Protein AF-A0A6V8CDS4-F1 (afdb_monomer)

Secondary structure (DSSP, 8-state):
-------TTSSEEEEESSSHHHHT--TTTEEEEE-TTS-HHHHHHHHHHHHHTT--BTT-----

Solvent-accessible surface area (backbone atoms only — not comparable to full-atom values): 4053 Å² total; per-residue (Å²): 136,79,91,70,81,72,52,99,81,76,46,50,76,42,80,27,82,53,62,71,56,53,76,75,53,52,51,89,52,31,28,41,31,69,44,87,86,50,51,70,74,58,44,53,54,35,50,55,54,27,60,76,68,60,38,47,60,74,70,68,68,76,89,120

Nearest PDB structures (foldseek):
  6th6-assembly1_Bd  TM=9.399E-01  e=1.335E-06  Thermococcus kodakarensis KOD1
  4adx-assembly1_Y  TM=8.966E-01  e=3.027E-06  Methanothermobacter thermautotrophicus str. Delta H
  4v6u-assembly1_Bb  TM=8.687E-01  e=2.467E-06  Pyrococcus furiosus DSM 3638
  9e7f-assembly1_Ab  TM=8.795E-01  e=7.867E-06  Pyrobaculum calidifontis JCM 11548
  4v4n-assembly1_Ab  TM=8.445E-01  e=4.880E-06  Methanocaldococcus jannaschii

Radius of gyration: 12.58 Å; Cα contacts (8 Å, |Δi|>4): 75; chains: 1; bounding box: 24×25×43 Å

Structure (mmCIF, N/CA/C/O backbone):
data_AF-A0A6V8CDS4-F1
#
_entry.id   AF-A0A6V8CDS4-F1
#
loop_
_atom_site.group_PDB
_atom_site.id
_atom_site.type_symbol
_atom_site.label_atom_id
_atom_site.label_alt_id
_atom_site.label_comp_id
_atom_site.label_asym_id
_atom_site.label_entity_id
_atom_site.label_seq_id
_atom_site.pdbx_PDB_ins_code
_atom_site.Cartn_x
_atom_site.Cartn_y
_atom_site.Cartn_z
_atom_site.occupancy
_atom_site.B_iso_or_equiv
_atom_site.auth_seq_id
_atom_site.auth_comp_id
_atom_site.auth_asym_id
_atom_site.auth_atom_id
_atom_site.pdbx_PDB_model_num
ATOM 1 N N . PRO A 1 1 ? -7.711 8.592 29.427 1.00 40.94 1 PRO A N 1
ATOM 2 C CA . PRO A 1 1 ? -6.847 7.497 28.925 1.00 40.94 1 PRO A CA 1
ATOM 3 C C . PRO A 1 1 ? -6.745 7.512 27.391 1.00 40.94 1 PRO A C 1
ATOM 5 O O . PRO A 1 1 ? -7.721 7.253 26.703 1.00 40.94 1 PRO A O 1
ATOM 8 N N . ALA A 1 2 ? -5.545 7.852 26.909 1.00 47.38 2 ALA A N 1
ATOM 9 C CA . ALA A 1 2 ? -4.960 7.464 25.625 1.00 47.38 2 ALA A CA 1
ATOM 10 C C . ALA A 1 2 ? -5.778 7.699 24.338 1.00 47.38 2 ALA A C 1
ATOM 12 O O . ALA A 1 2 ? -6.145 6.749 23.650 1.00 47.38 2 ALA A O 1
ATOM 13 N N . ALA A 1 3 ? -5.888 8.964 23.920 1.00 48.22 3 ALA A N 1
ATOM 14 C CA . ALA A 1 3 ? -5.875 9.300 22.494 1.00 48.22 3 ALA A CA 1
ATOM 15 C C . ALA A 1 3 ? -4.476 8.960 21.937 1.00 48.22 3 ALA A C 1
ATOM 17 O O . ALA A 1 3 ? -3.610 9.819 21.782 1.00 48.22 3 ALA A O 1
ATOM 18 N N . ARG A 1 4 ? -4.189 7.664 21.783 1.00 56.56 4 ARG A N 1
ATOM 19 C CA . ARG A 1 4 ? -2.908 7.176 21.268 1.00 56.56 4 ARG A CA 1
ATOM 20 C C . ARG A 1 4 ? -2.894 7.373 19.756 1.00 56.56 4 ARG A C 1
ATOM 22 O O . ARG A 1 4 ? -3.425 6.553 19.024 1.00 56.56 4 ARG A O 1
ATOM 29 N N . GLY A 1 5 ? -2.279 8.470 19.324 1.00 56.97 5 GLY A N 1
ATOM 30 C CA . GLY A 1 5 ? -1.473 8.509 18.103 1.00 56.97 5 GLY A CA 1
ATOM 31 C C . GLY A 1 5 ? -2.167 8.248 16.767 1.00 56.97 5 GLY A C 1
ATOM 32 O O . GLY A 1 5 ? -1.473 7.899 15.820 1.00 56.97 5 GLY A O 1
ATOM 33 N N . LEU A 1 6 ? -3.486 8.418 16.657 1.00 54.06 6 LEU A N 1
ATOM 34 C CA . LEU A 1 6 ? -4.130 8.454 15.344 1.00 54.06 6 LEU A CA 1
ATOM 35 C C . LEU A 1 6 ? -3.712 9.753 14.632 1.00 54.06 6 LEU A C 1
ATOM 37 O O . LEU A 1 6 ? -3.897 10.833 15.207 1.00 54.06 6 LEU A O 1
ATOM 41 N N . PRO A 1 7 ? -3.126 9.682 13.421 1.00 53.62 7 PRO A N 1
ATOM 42 C CA . PRO A 1 7 ? -2.820 10.869 12.636 1.00 53.62 7 PRO A CA 1
ATOM 43 C C . PRO A 1 7 ? -4.090 11.712 12.430 1.00 53.62 7 PRO A C 1
ATOM 45 O O . PRO A 1 7 ? -5.182 11.148 12.314 1.00 53.62 7 PRO A O 1
ATOM 48 N N . PRO A 1 8 ? -3.981 13.049 12.329 1.00 56.88 8 PRO A N 1
ATOM 49 C CA . PRO A 1 8 ? -5.130 13.958 12.213 1.00 56.88 8 PRO A CA 1
ATOM 50 C C . PRO A 1 8 ? -6.038 13.706 10.989 1.00 56.88 8 PRO A C 1
ATOM 52 O O . PRO A 1 8 ? -7.092 14.322 10.879 1.00 56.88 8 PRO A O 1
ATOM 55 N N . SER A 1 9 ? -5.655 12.804 10.078 1.00 57.62 9 SER A N 1
ATOM 56 C CA . SER A 1 9 ? -6.423 12.355 8.911 1.00 57.62 9 SER A CA 1
ATOM 57 C C . SER A 1 9 ? -7.473 11.276 9.210 1.00 57.62 9 SER A C 1
ATOM 59 O O . SER A 1 9 ? -8.353 11.075 8.377 1.00 57.62 9 SER A O 1
ATOM 61 N N . GLY A 1 10 ? -7.391 10.574 10.348 1.00 65.38 10 GLY A N 1
ATOM 62 C CA . GLY A 1 10 ? -8.302 9.471 10.696 1.00 65.38 10 GLY A CA 1
ATOM 63 C C . GLY A 1 10 ? -8.013 8.131 10.002 1.00 65.38 10 GLY A C 1
ATOM 64 O O . GLY A 1 10 ? -8.769 7.189 10.205 1.00 65.38 10 GLY A O 1
ATOM 65 N N . PHE A 1 11 ? -6.924 8.032 9.229 1.00 65.25 11 PHE A N 1
ATOM 66 C CA . PHE A 1 11 ? -6.496 6.808 8.539 1.00 65.25 11 PHE A CA 1
ATOM 67 C C . PHE A 1 11 ? -5.034 6.487 8.863 1.00 65.25 11 PHE A C 1
ATOM 69 O O . PHE A 1 11 ? -4.199 7.398 8.909 1.00 65.25 11 PHE A O 1
ATOM 76 N N . SER A 1 12 ? -4.718 5.203 9.051 1.00 82.12 12 SER A N 1
ATOM 77 C CA . SER A 1 12 ? -3.332 4.734 9.173 1.00 82.12 12 SER A CA 1
ATOM 78 C C . SER A 1 12 ? -2.677 4.684 7.798 1.00 82.12 12 SER A C 1
ATOM 80 O O . SER A 1 12 ? -3.235 4.151 6.841 1.00 82.12 12 SER A O 1
ATOM 82 N N . GLU A 1 13 ? -1.484 5.258 7.683 1.00 82.56 13 GLU A N 1
ATOM 83 C CA . GLU A 1 13 ? -0.729 5.226 6.435 1.00 82.56 13 GLU A CA 1
ATOM 84 C C . GLU A 1 13 ? 0.196 4.014 6.420 1.00 82.56 13 GLU A C 1
ATOM 86 O O . GLU A 1 13 ? 1.110 3.917 7.241 1.00 82.56 13 GLU A O 1
ATOM 91 N N . VAL A 1 14 ? -0.002 3.123 5.453 1.00 89.38 14 VAL A N 1
ATOM 92 C CA . VAL A 1 14 ? 0.846 1.945 5.275 1.00 89.38 14 VAL A CA 1
ATOM 93 C C . VAL A 1 14 ? 1.818 2.204 4.135 1.00 89.38 14 VAL A C 1
ATOM 95 O O . VAL A 1 14 ? 1.427 2.517 3.006 1.00 89.38 14 VAL A O 1
ATOM 98 N N . MET A 1 15 ? 3.111 2.113 4.439 1.00 90.62 15 MET A N 1
ATOM 99 C CA . MET A 1 15 ? 4.158 2.261 3.435 1.00 90.62 15 MET A CA 1
ATOM 100 C C . MET A 1 15 ? 4.185 1.022 2.541 1.00 90.62 15 MET A C 1
ATOM 102 O O . MET A 1 15 ? 4.385 -0.084 3.032 1.00 90.62 15 MET A O 1
ATOM 106 N N . VAL A 1 16 ? 4.039 1.220 1.233 1.00 91.75 16 VAL A N 1
ATOM 107 C CA . VAL A 1 16 ? 4.072 0.141 0.241 1.00 91.75 16 VAL A CA 1
ATOM 108 C C . VAL A 1 16 ? 5.246 0.297 -0.713 1.00 91.75 16 VAL A C 1
ATOM 110 O O . VAL A 1 16 ? 5.554 1.385 -1.216 1.00 91.75 16 VAL A O 1
ATOM 113 N N . HIS A 1 17 ? 5.896 -0.822 -0.993 1.00 91.94 17 HIS A N 1
ATOM 114 C CA . HIS A 1 17 ? 7.023 -0.937 -1.908 1.00 91.94 17 HIS A CA 1
ATOM 115 C C . HIS A 1 17 ? 6.732 -1.884 -3.071 1.00 91.94 17 HIS A C 1
ATOM 117 O O . HIS A 1 17 ? 7.444 -1.850 -4.080 1.00 91.94 17 HIS A O 1
ATOM 123 N N . ASN A 1 18 ? 5.713 -2.729 -2.947 1.00 90.88 18 ASN A N 1
ATOM 124 C CA . ASN A 1 18 ? 5.294 -3.690 -3.954 1.00 90.88 18 ASN A CA 1
ATOM 125 C C . ASN A 1 18 ? 3.770 -3.927 -3.892 1.00 90.88 18 ASN A C 1
ATOM 127 O O . ASN A 1 18 ? 3.071 -3.320 -3.087 1.00 90.88 18 ASN A O 1
ATOM 131 N N . VAL A 1 19 ? 3.257 -4.769 -4.791 1.00 90.31 19 VAL A N 1
ATOM 132 C CA . VAL A 1 19 ? 1.823 -5.093 -4.860 1.00 90.31 19 VAL A CA 1
ATOM 133 C C . VAL A 1 19 ? 1.348 -6.031 -3.752 1.00 90.31 19 VAL A C 1
ATOM 135 O O . VAL A 1 19 ? 0.197 -5.925 -3.367 1.00 90.31 19 VAL A O 1
ATOM 138 N N . ALA A 1 20 ? 2.207 -6.901 -3.218 1.00 90.50 20 ALA A N 1
ATOM 139 C CA . ALA A 1 20 ? 1.846 -7.791 -2.113 1.00 90.50 20 ALA A CA 1
ATOM 140 C C . ALA A 1 20 ? 1.626 -7.010 -0.808 1.00 90.50 20 ALA A C 1
ATOM 142 O O . ALA A 1 20 ? 0.790 -7.390 0.003 1.00 90.50 20 ALA A O 1
ATOM 143 N N . ASP A 1 21 ? 2.309 -5.872 -0.639 1.00 89.75 21 ASP A N 1
ATOM 144 C CA . ASP A 1 21 ? 2.062 -4.978 0.496 1.00 89.75 21 ASP A CA 1
ATOM 145 C C . ASP A 1 21 ? 0.635 -4.399 0.465 1.00 89.75 21 ASP A C 1
ATOM 147 O O . ASP A 1 21 ? 0.113 -4.038 1.512 1.00 89.75 21 ASP A O 1
ATOM 151 N N . LEU A 1 22 ? -0.005 -4.312 -0.712 1.00 87.62 22 LEU A N 1
ATOM 152 C CA . LEU A 1 22 ? -1.392 -3.850 -0.830 1.00 87.62 22 LEU A CA 1
ATOM 153 C C . LEU A 1 22 ? -2.389 -4.882 -0.298 1.00 87.62 22 LEU A C 1
ATOM 155 O O . LEU A 1 22 ? -3.419 -4.493 0.235 1.00 87.62 22 LEU A O 1
ATOM 159 N N . ASP A 1 23 ? -2.090 -6.177 -0.416 1.00 87.44 23 ASP A N 1
ATOM 160 C CA . ASP A 1 23 ? -2.999 -7.237 0.036 1.00 87.44 23 ASP A CA 1
ATOM 161 C C . ASP A 1 23 ? -3.124 -7.272 1.575 1.00 87.44 23 ASP A C 1
ATOM 163 O O . ASP A 1 23 ? -4.083 -7.824 2.109 1.00 87.44 23 ASP A O 1
ATOM 167 N N . ALA A 1 24 ? -2.166 -6.674 2.292 1.00 86.69 24 ALA A N 1
ATOM 168 C CA . ALA A 1 24 ? -2.165 -6.559 3.750 1.00 86.69 24 ALA A CA 1
ATOM 169 C C . ALA A 1 24 ? -2.828 -5.270 4.274 1.00 86.69 24 ALA A C 1
ATOM 171 O O . ALA A 1 24 ? -2.848 -5.066 5.486 1.00 86.69 24 ALA A O 1
ATOM 172 N N . ILE A 1 25 ? -3.330 -4.402 3.388 1.00 88.62 25 ILE A N 1
ATOM 173 C CA . ILE A 1 25 ? -3.934 -3.111 3.745 1.00 88.62 25 ILE A CA 1
ATOM 174 C C . ILE A 1 25 ? -5.449 -3.248 3.826 1.00 88.62 25 ILE A C 1
ATOM 176 O O . ILE A 1 25 ? -6.080 -3.725 2.883 1.00 88.62 25 ILE A O 1
ATOM 180 N N . ASP A 1 26 ? -6.040 -2.746 4.909 1.00 88.62 26 ASP A N 1
ATOM 181 C CA . ASP A 1 26 ? -7.490 -2.603 5.025 1.00 88.62 26 ASP A CA 1
ATOM 182 C C . ASP A 1 26 ? -7.966 -1.279 4.388 1.00 88.62 26 ASP A C 1
ATOM 184 O O . ASP A 1 26 ? -7.773 -0.207 4.969 1.00 88.62 26 ASP A O 1
ATOM 188 N N . PRO A 1 27 ? -8.638 -1.300 3.220 1.00 85.69 27 PRO A N 1
ATOM 189 C CA . PRO A 1 27 ? -9.073 -0.085 2.530 1.00 85.69 27 PRO A CA 1
ATOM 190 C C . PRO A 1 27 ? -10.112 0.743 3.308 1.00 85.69 27 PRO A C 1
ATOM 192 O O . PRO A 1 27 ? -10.360 1.894 2.941 1.00 85.69 27 PRO A O 1
ATOM 195 N N . ALA A 1 28 ? -10.737 0.195 4.358 1.00 84.81 28 ALA A N 1
ATOM 196 C CA . ALA A 1 28 ? -11.726 0.909 5.162 1.00 84.81 28 ALA A CA 1
ATOM 197 C C . ALA A 1 28 ? -11.095 1.882 6.173 1.00 84.81 28 ALA A C 1
ATOM 199 O O . ALA A 1 28 ? -11.704 2.905 6.494 1.00 84.81 28 ALA A O 1
ATOM 200 N N . VAL A 1 29 ? -9.894 1.576 6.676 1.00 86.19 29 VAL A N 1
ATOM 201 C CA . VAL A 1 29 ? -9.233 2.339 7.758 1.00 86.19 29 VAL A CA 1
ATOM 202 C C . VAL A 1 29 ? -7.780 2.705 7.454 1.00 86.19 29 VAL A C 1
ATOM 204 O O . VAL A 1 29 ? -7.201 3.567 8.124 1.00 86.19 29 VAL A O 1
ATOM 207 N N . GLU A 1 30 ? -7.199 2.114 6.415 1.00 89.19 30 GLU A N 1
ATOM 208 C CA . GLU A 1 30 ? -5.813 2.305 6.020 1.00 89.19 30 GLU A CA 1
ATOM 209 C C . GLU A 1 30 ? -5.702 2.856 4.600 1.00 89.19 30 GLU A C 1
ATOM 211 O O . GLU A 1 30 ? -6.528 2.622 3.715 1.00 89.19 30 GLU A O 1
ATOM 216 N N . ALA A 1 31 ? -4.641 3.622 4.375 1.00 88.38 31 ALA A N 1
ATOM 217 C CA . ALA A 1 31 ? -4.337 4.203 3.084 1.00 88.38 31 ALA A CA 1
ATOM 218 C C . ALA A 1 31 ? -2.894 3.882 2.693 1.00 88.38 31 ALA A C 1
ATOM 220 O O . ALA A 1 31 ? -1.966 3.991 3.496 1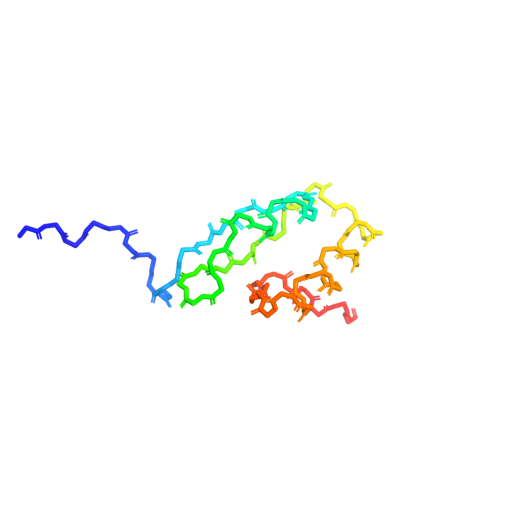.00 88.38 31 ALA A O 1
ATOM 221 N N . ALA A 1 32 ? -2.691 3.517 1.431 1.00 91.00 32 ALA A N 1
ATOM 222 C CA . ALA A 1 32 ? -1.376 3.174 0.919 1.00 91.00 32 ALA A CA 1
ATOM 223 C C . ALA A 1 32 ? -0.546 4.436 0.633 1.00 91.00 32 ALA A C 1
ATOM 225 O O . ALA A 1 32 ? -0.994 5.387 -0.020 1.00 91.00 32 ALA A O 1
ATOM 226 N N . ARG A 1 33 ? 0.717 4.426 1.053 1.00 90.75 33 ARG A N 1
ATOM 227 C CA . ARG A 1 33 ? 1.723 5.431 0.701 1.00 90.75 33 ARG A CA 1
ATOM 228 C C . ARG A 1 33 ? 2.887 4.741 0.003 1.00 90.75 33 ARG A C 1
ATOM 230 O O . ARG A 1 33 ? 3.610 3.963 0.609 1.00 90.75 33 ARG A O 1
ATOM 237 N N . ILE A 1 34 ? 3.109 5.044 -1.273 1.00 91.00 34 ILE A N 1
ATOM 238 C CA . ILE A 1 34 ? 4.194 4.420 -2.039 1.00 91.00 34 ILE A CA 1
ATOM 239 C C . ILE A 1 34 ? 5.546 5.000 -1.612 1.00 91.00 34 ILE A C 1
ATOM 241 O O . ILE A 1 34 ? 5.743 6.215 -1.690 1.00 91.00 34 ILE A O 1
ATOM 245 N N . GLY A 1 35 ? 6.501 4.152 -1.232 1.00 89.31 35 GLY A N 1
ATOM 246 C CA . GLY A 1 35 ? 7.853 4.587 -0.879 1.00 89.31 35 GLY A CA 1
ATOM 247 C C . GLY A 1 35 ? 8.552 5.358 -2.009 1.00 89.31 35 GLY A C 1
ATOM 248 O O . GLY A 1 35 ? 8.366 5.076 -3.194 1.00 89.31 35 GLY A O 1
ATOM 249 N N . SER A 1 36 ? 9.399 6.327 -1.657 1.00 88.12 36 SER A N 1
ATOM 250 C CA . SER A 1 36 ? 10.160 7.134 -2.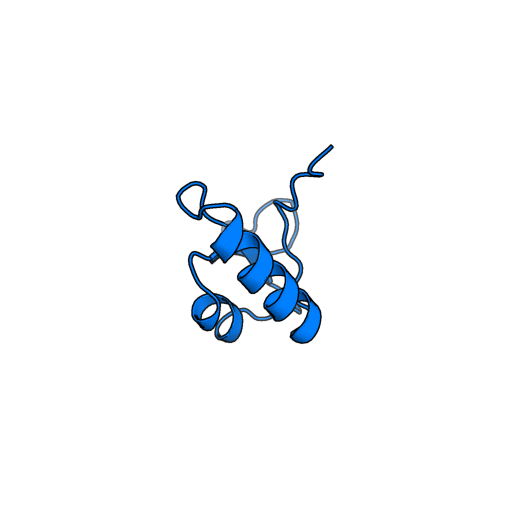628 1.00 88.12 36 SER A CA 1
ATOM 251 C C . SER A 1 36 ? 11.152 6.314 -3.462 1.00 88.12 36 SER A C 1
ATOM 253 O O . SER A 1 36 ? 11.432 6.677 -4.599 1.00 88.12 36 SER A O 1
ATOM 255 N N . ALA A 1 37 ? 11.634 5.186 -2.931 1.00 87.69 37 ALA A N 1
ATOM 256 C CA . ALA A 1 37 ? 12.527 4.260 -3.630 1.00 87.69 37 ALA A CA 1
ATOM 257 C C . ALA A 1 37 ? 11.842 3.472 -4.769 1.00 87.69 37 ALA A C 1
ATOM 259 O O . ALA A 1 37 ? 12.514 2.808 -5.558 1.00 87.69 37 ALA A O 1
ATOM 260 N N . VAL A 1 38 ? 10.508 3.514 -4.870 1.00 89.44 38 VAL A N 1
ATOM 261 C CA . VAL A 1 38 ? 9.766 2.813 -5.923 1.00 89.44 38 VAL A CA 1
ATOM 262 C C . VAL A 1 38 ? 9.807 3.631 -7.214 1.00 89.44 38 VAL A C 1
ATOM 264 O O . VAL A 1 38 ? 9.192 4.693 -7.312 1.00 89.44 38 VAL A O 1
ATOM 267 N N . GLY A 1 39 ? 10.499 3.113 -8.230 1.00 89.44 39 GLY A N 1
ATOM 268 C CA . GLY A 1 39 ? 10.568 3.735 -9.556 1.00 89.44 39 GLY A CA 1
ATOM 269 C C . GLY A 1 39 ? 9.236 3.707 -10.320 1.00 89.44 39 GLY A C 1
ATOM 270 O O . GLY A 1 39 ? 8.389 2.843 -10.085 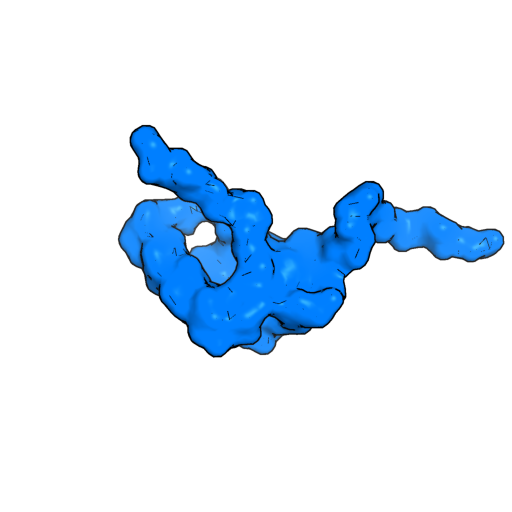1.00 89.44 39 GLY A O 1
ATOM 271 N N . GLY A 1 40 ? 9.067 4.622 -11.284 1.00 87.69 40 GLY A N 1
ATOM 272 C CA . GLY A 1 40 ? 7.796 4.875 -11.988 1.00 87.69 40 GLY A CA 1
ATOM 273 C C . GLY A 1 40 ? 7.111 3.638 -12.578 1.00 87.69 40 GLY A C 1
ATOM 274 O O . GLY A 1 40 ? 5.906 3.468 -12.414 1.00 87.69 40 GLY A O 1
ATOM 275 N N . ARG A 1 41 ? 7.878 2.706 -13.161 1.00 89.25 41 ARG A N 1
ATOM 276 C CA . ARG A 1 41 ? 7.329 1.449 -13.701 1.00 89.25 41 ARG A CA 1
ATOM 277 C C . ARG A 1 41 ? 6.598 0.626 -12.638 1.00 89.25 41 ARG A C 1
ATOM 279 O O . ARG A 1 41 ? 5.501 0.146 -12.886 1.00 89.25 41 ARG A O 1
ATOM 286 N N . LYS A 1 42 ? 7.192 0.486 -11.449 1.00 89.75 42 LYS A N 1
ATOM 287 C CA . LYS A 1 42 ? 6.597 -0.274 -10.342 1.00 89.75 42 LYS A CA 1
ATOM 288 C C . LYS A 1 42 ? 5.464 0.515 -9.674 1.00 89.75 42 LYS A C 1
ATOM 290 O O . LYS A 1 42 ? 4.478 -0.090 -9.267 1.00 89.75 42 LYS A O 1
ATOM 295 N N . ARG A 1 43 ? 5.555 1.853 -9.631 1.00 90.56 43 ARG A N 1
ATOM 296 C CA . ARG A 1 43 ? 4.453 2.716 -9.165 1.00 90.56 43 ARG A CA 1
ATOM 297 C C . ARG A 1 43 ? 3.184 2.489 -9.985 1.00 90.56 43 ARG A C 1
ATOM 299 O O . ARG A 1 43 ? 2.132 2.315 -9.389 1.00 90.56 43 ARG A O 1
ATOM 306 N N . ALA A 1 44 ? 3.285 2.429 -11.315 1.00 89.31 44 ALA A N 1
ATOM 307 C CA . ALA A 1 44 ? 2.137 2.173 -12.188 1.00 89.31 44 ALA A CA 1
ATOM 308 C C . ALA A 1 44 ? 1.442 0.838 -11.861 1.00 89.31 44 ALA A C 1
ATOM 310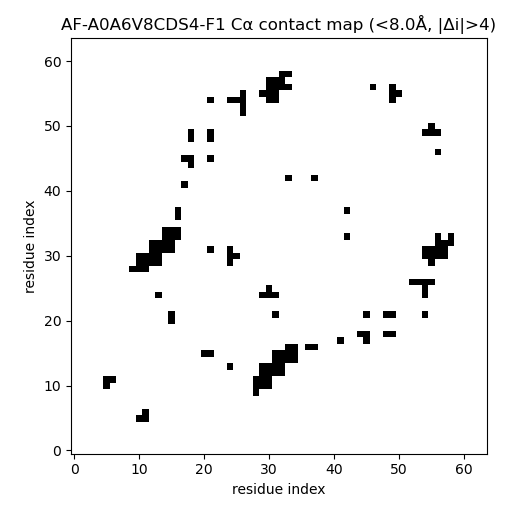 O O . ALA A 1 44 ? 0.221 0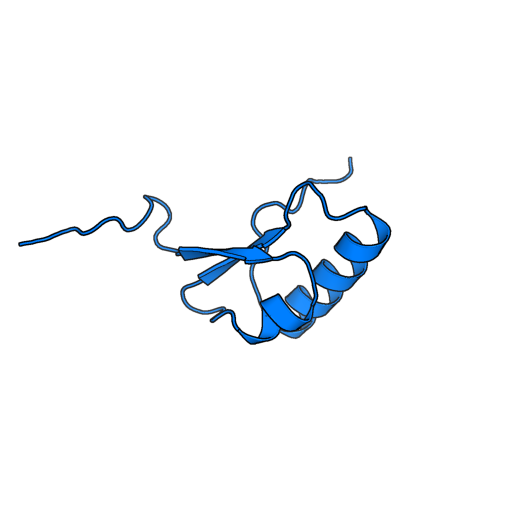.793 -11.746 1.00 89.31 44 ALA A O 1
ATOM 311 N N . THR A 1 45 ? 2.215 -0.227 -11.624 1.00 91.81 45 THR A N 1
ATOM 312 C CA . THR A 1 45 ? 1.673 -1.532 -11.212 1.00 91.81 45 THR A CA 1
ATOM 313 C C . THR A 1 45 ? 0.976 -1.468 -9.851 1.00 91.81 45 THR A C 1
ATOM 315 O O . THR A 1 45 ? -0.112 -2.013 -9.697 1.00 91.81 45 THR A O 1
ATOM 318 N N . ILE A 1 46 ? 1.573 -0.778 -8.872 1.00 90.75 46 ILE A N 1
ATOM 319 C CA . ILE A 1 46 ? 0.973 -0.588 -7.542 1.00 90.75 46 ILE A CA 1
ATOM 320 C C . ILE A 1 46 ? -0.321 0.223 -7.647 1.00 90.75 46 ILE A C 1
ATOM 322 O O . ILE A 1 46 ? -1.296 -0.122 -6.997 1.00 90.75 46 ILE A O 1
ATOM 326 N N . HIS A 1 47 ? -0.360 1.264 -8.480 1.00 89.44 47 HIS A N 1
ATOM 327 C CA . HIS A 1 47 ? -1.572 2.052 -8.696 1.00 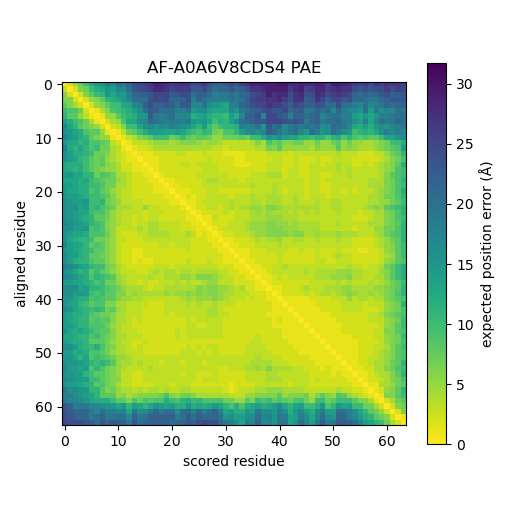89.44 47 HIS A CA 1
ATOM 328 C C . HIS A 1 47 ? -2.698 1.218 -9.308 1.00 89.44 47 HIS A C 1
ATOM 330 O O . HIS A 1 47 ? -3.787 1.208 -8.748 1.00 89.44 47 HIS A O 1
ATOM 336 N N . ALA A 1 48 ? -2.420 0.475 -10.383 1.00 91.25 48 ALA A N 1
ATOM 337 C CA . ALA A 1 48 ? -3.414 -0.391 -11.015 1.00 91.25 48 ALA A CA 1
ATOM 338 C C . ALA A 1 48 ? -3.984 -1.412 -10.019 1.00 91.25 48 ALA A C 1
ATOM 340 O O . ALA A 1 48 ? -5.197 -1.526 -9.872 1.00 91.25 48 ALA A O 1
ATOM 341 N N . ARG A 1 49 ? -3.111 -2.087 -9.260 1.00 91.69 49 ARG A N 1
ATOM 342 C CA . ARG A 1 49 ? -3.535 -3.066 -8.255 1.00 91.69 49 ARG A CA 1
ATOM 343 C C . ARG A 1 49 ? -4.290 -2.430 -7.086 1.00 91.69 49 ARG A C 1
ATOM 345 O O . ARG A 1 49 ? -5.251 -3.006 -6.594 1.00 91.69 49 ARG A O 1
ATOM 352 N N . ALA A 1 50 ? -3.876 -1.247 -6.639 1.00 90.75 50 ALA A N 1
ATOM 353 C CA . ALA A 1 50 ? -4.569 -0.524 -5.579 1.00 90.75 50 ALA A CA 1
ATOM 354 C C . ALA A 1 50 ? -5.972 -0.087 -6.022 1.00 90.75 50 ALA A C 1
ATOM 356 O O . ALA A 1 50 ? -6.901 -0.182 -5.229 1.00 90.75 50 ALA A O 1
ATOM 357 N N . ASP A 1 51 ? -6.141 0.345 -7.276 1.00 89.62 51 ASP A N 1
ATOM 358 C CA . ASP A 1 51 ? -7.456 0.694 -7.822 1.00 89.62 51 ASP A CA 1
ATOM 359 C C . ASP A 1 51 ? -8.358 -0.553 -7.965 1.00 89.62 51 ASP A C 1
ATOM 361 O O . ASP A 1 51 ? -9.543 -0.467 -7.652 1.00 89.62 51 ASP A O 1
ATOM 365 N N . GLU A 1 52 ? -7.811 -1.723 -8.329 1.00 91.44 52 GLU A N 1
ATOM 366 C CA . GLU A 1 52 ? -8.545 -3.007 -8.313 1.00 91.44 52 GLU A CA 1
ATOM 367 C C . GLU A 1 52 ? -9.035 -3.395 -6.910 1.00 91.44 52 GLU A C 1
ATOM 369 O O . GLU A 1 52 ? -10.151 -3.886 -6.753 1.00 91.44 52 GLU A O 1
ATOM 374 N N . LEU A 1 53 ? -8.200 -3.179 -5.890 1.00 88.94 53 LEU A N 1
ATOM 375 C CA . LEU A 1 53 ? -8.500 -3.507 -4.493 1.00 88.94 53 LEU A CA 1
ATOM 376 C C . LEU A 1 53 ? -9.317 -2.416 -3.776 1.00 88.94 53 LEU A C 1
ATOM 378 O O . LEU A 1 53 ? -9.706 -2.596 -2.625 1.00 88.94 53 LEU A O 1
ATOM 382 N N . GLY A 1 54 ? -9.568 -1.272 -4.423 1.00 89.62 54 GLY A N 1
ATOM 383 C CA . GLY A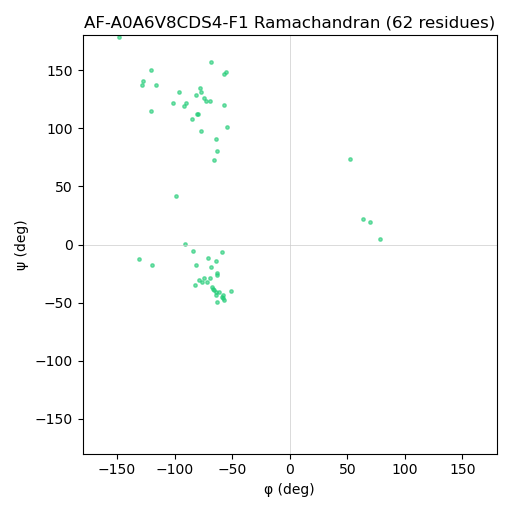 1 54 ? -10.240 -0.126 -3.803 1.00 89.62 54 GLY A CA 1
ATOM 384 C C . GLY A 1 54 ? -9.401 0.588 -2.735 1.00 89.62 54 GLY A C 1
ATOM 385 O O . GLY A 1 54 ? -9.939 1.320 -1.905 1.00 89.62 54 GLY A O 1
ATOM 386 N N . ILE A 1 55 ? -8.080 0.401 -2.744 1.00 90.50 55 ILE A N 1
ATOM 387 C CA . ILE A 1 55 ? -7.157 0.986 -1.772 1.00 90.50 55 ILE A CA 1
ATOM 388 C C . ILE A 1 55 ? -6.829 2.431 -2.151 1.00 90.50 55 ILE A C 1
ATOM 390 O O . ILE A 1 55 ? -6.375 2.765 -3.254 1.00 90.50 55 ILE A O 1
ATOM 394 N N . ARG A 1 56 ? -6.987 3.332 -1.180 1.00 88.25 56 ARG A N 1
ATOM 395 C CA . ARG A 1 56 ? -6.700 4.752 -1.367 1.00 88.25 56 ARG A CA 1
ATOM 396 C C . ARG A 1 56 ? -5.201 5.021 -1.260 1.00 88.25 56 ARG A C 1
ATOM 398 O O . ARG A 1 56 ? -4.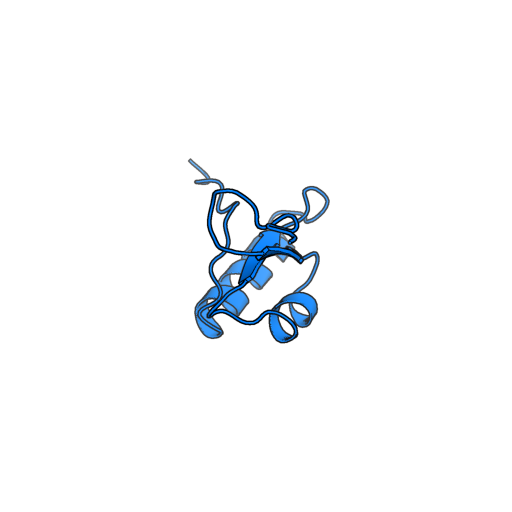616 4.934 -0.188 1.00 88.25 56 ARG A O 1
ATOM 405 N N . VAL A 1 57 ? -4.581 5.407 -2.375 1.00 89.62 57 VAL A N 1
ATOM 406 C CA . VAL A 1 57 ? -3.165 5.811 -2.412 1.00 89.62 57 VAL A CA 1
ATOM 407 C C . VAL A 1 57 ? -3.041 7.317 -2.163 1.00 89.62 57 VAL A C 1
ATOM 409 O O . VAL A 1 57 ? -3.602 8.105 -2.925 1.00 89.62 57 VAL A O 1
ATOM 412 N N . LEU A 1 58 ? -2.306 7.732 -1.126 1.00 84.94 58 LEU A N 1
ATOM 413 C CA . LEU A 1 58 ? -2.218 9.139 -0.694 1.00 84.94 58 LEU A CA 1
ATOM 414 C C . LEU A 1 58 ? -1.221 9.971 -1.500 1.00 84.94 58 LEU A C 1
ATOM 416 O O . LEU A 1 58 ? -1.455 11.143 -1.776 1.00 84.94 58 LEU A O 1
ATOM 420 N N . ASN A 1 59 ? -0.112 9.368 -1.920 1.00 84.25 59 ASN A N 1
ATOM 421 C CA . ASN A 1 59 ? 0.925 10.039 -2.697 1.00 84.25 59 ASN A CA 1
ATOM 422 C C . ASN A 1 59 ? 0.796 9.759 -4.198 1.00 84.25 59 ASN A C 1
ATOM 424 O O . ASN A 1 59 ? 1.803 9.553 -4.888 1.00 84.25 59 ASN A O 1
ATOM 428 N N . ARG A 1 60 ? -0.443 9.783 -4.708 1.00 69.44 60 ARG A N 1
ATOM 429 C CA . ARG A 1 60 ? -0.706 9.963 -6.139 1.00 69.44 60 ARG A CA 1
ATOM 430 C C . ARG A 1 60 ? -0.171 11.351 -6.503 1.00 69.44 60 ARG A C 1
ATOM 432 O O . ARG A 1 60 ? -0.908 12.333 -6.485 1.00 69.44 60 ARG A O 1
ATOM 439 N N . ARG A 1 61 ? 1.144 11.476 -6.722 1.00 62.03 61 ARG A N 1
ATOM 440 C CA . ARG A 1 61 ? 1.683 12.677 -7.356 1.00 62.03 61 ARG A CA 1
ATOM 441 C C . ARG A 1 61 ? 0.943 12.752 -8.681 1.00 62.03 61 ARG A C 1
ATOM 443 O O . ARG A 1 61 ? 0.949 1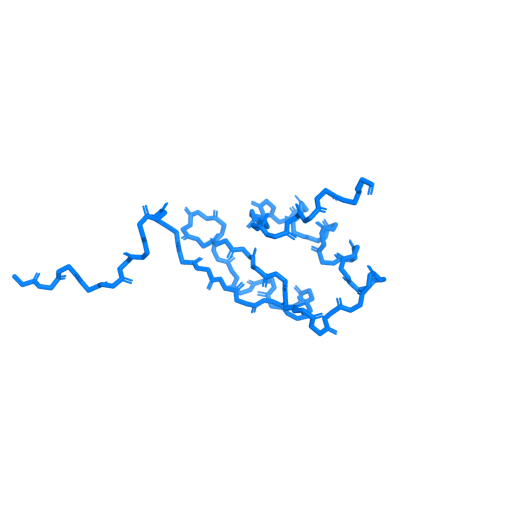1.790 -9.439 1.00 62.03 61 ARG A O 1
ATOM 450 N N . ARG A 1 62 ? 0.222 13.856 -8.877 1.00 51.66 62 ARG A N 1
ATOM 451 C CA . ARG A 1 62 ? -0.197 14.291 -10.202 1.00 51.66 62 ARG A CA 1
ATOM 452 C C . ARG A 1 62 ? 1.105 14.364 -10.987 1.00 51.66 62 ARG A C 1
ATOM 454 O O . ARG A 1 62 ? 1.901 15.266 -10.736 1.00 51.66 62 ARG A O 1
ATOM 461 N N . ASP A 1 63 ? 1.369 13.350 -11.797 1.00 43.94 63 ASP A N 1
ATOM 462 C CA . ASP A 1 63 ? 2.319 13.470 -12.887 1.00 43.94 63 ASP A CA 1
ATOM 463 C C . ASP A 1 63 ? 1.676 14.512 -13.815 1.00 43.94 63 ASP A C 1
ATOM 465 O O . ASP A 1 63 ? 0.754 14.206 -14.570 1.00 43.94 63 ASP A O 1
ATOM 469 N N . ALA A 1 64 ? 2.024 15.778 -13.581 1.00 38.34 64 ALA A N 1
ATOM 470 C CA . ALA A 1 64 ? 1.713 16.918 -14.429 1.00 38.34 64 ALA A CA 1
ATOM 471 C C . ALA A 1 64 ? 2.992 17.298 -15.169 1.00 38.34 64 ALA A C 1
ATOM 473 O O . ALA A 1 64 ? 4.061 17.271 -14.511 1.00 38.34 64 ALA A O 1
#

Foldseek 3Di:
DDPDDDPPVQAAEQEDAAQVSLVVADQVRYAYEYDPPRDPVRVVVNVVSCVVVVHHYDPPPPPD

Mean predicted aligned error: 7.34 Å

pLDDT: mean 80.27, std 15.75, range [38.34, 91.94]

Sequence (64 aa):
PAARGLPPSGFSEVMVHNVADLDAIDPAVEAARIGSAVGGRKRATIHARADELGIRVLNRRRDA